Protein AF-A0A9P0GGJ6-F1 (afdb_monomer_lite)

pLDDT: mean 72.34, std 15.17, range [34.84, 91.38]

Sequence (142 aa):
MENKRKRSSYFTNNNKLILINIVAKYKHIIENKKTDAVTSSEKMEFNRLGTSCPREVECLKRCYDNRKKLLRKSVACDQRELYKTGGGLPEVEKKKEPGDDLLLSILSKKTVVGMDNLNDDDAVLSDAKLQEPETIEVVYGF

InterPro domains:
  IPR028002 Myb/SANT-like DNA-binding domain 5 [PF13873] (7-76)

Foldseek 3Di:
DDPDDDDDDDQDLVNLQVLLVLCLVLLCPPVDPDPPDDDPVSVVVSVVVCVVDPDDPVVSVVSVVVLLVVLLVLLVLVVCLVPDDDPDDRDNPPPDGPCSVVVCVSDDPCVRVNDFDCPDPPRPPPPPPDDDPDPDPDDDDD

Secondary structure (DSSP, 8-state):
----PPPPPP--HHHHHHHHHHHHHTHHHHS---TTS--HHHHHHHHHHGGGS---HHHHHHHHHHHHHHHHHHHHHHHHHHT--SSSPP-----PPTTHHHHHHHS-HHHHT----TTSTT--------------------

Radius of gyration: 22.07 Å; chains: 1; bounding box: 62×64×42 Å

Organism: NCBI:txid3402493

Structure (mmCIF, N/CA/C/O backbone):
data_AF-A0A9P0GGJ6-F1
#
_entry.id   AF-A0A9P0GGJ6-F1
#
loop_
_atom_site.group_PDB
_atom_site.id
_atom_site.type_symbol
_atom_site.label_atom_id
_atom_site.label_alt_id
_atom_site.label_comp_id
_atom_site.label_asym_id
_atom_site.label_entity_id
_atom_site.label_seq_id
_atom_site.pdbx_PDB_ins_code
_atom_site.Cartn_x
_atom_site.Cartn_y
_atom_site.Cartn_z
_atom_site.occupancy
_atom_site.B_iso_or_equiv
_atom_site.auth_seq_id
_atom_site.auth_comp_id
_atom_site.auth_asym_id
_atom_site.auth_atom_id
_atom_site.pdbx_PDB_model_num
ATOM 1 N N . MET A 1 1 ? 36.898 12.890 -6.023 1.00 44.72 1 MET A N 1
ATOM 2 C CA . MET A 1 1 ? 35.730 13.780 -6.199 1.00 44.72 1 MET A CA 1
ATOM 3 C C . MET A 1 1 ? 34.501 13.021 -5.742 1.00 44.72 1 MET A C 1
ATOM 5 O O . MET A 1 1 ? 34.201 11.971 -6.293 1.00 44.72 1 MET A O 1
ATOM 9 N N . GLU A 1 2 ? 33.870 13.478 -4.668 1.00 54.47 2 GLU A N 1
ATOM 10 C CA . GLU A 1 2 ? 32.717 12.820 -4.056 1.00 54.47 2 GLU A CA 1
ATOM 11 C C . GLU A 1 2 ? 31.463 13.099 -4.902 1.00 54.47 2 GLU A C 1
ATOM 13 O O . GLU A 1 2 ? 31.005 14.239 -4.996 1.00 54.47 2 GLU A O 1
ATOM 18 N N . ASN A 1 3 ? 30.936 12.072 -5.577 1.00 63.56 3 ASN A N 1
ATOM 19 C CA . ASN A 1 3 ? 29.721 12.172 -6.391 1.00 63.56 3 ASN A CA 1
ATOM 20 C C . ASN A 1 3 ? 28.499 12.352 -5.475 1.00 63.56 3 ASN A C 1
ATOM 22 O O . ASN A 1 3 ? 27.812 11.391 -5.120 1.00 63.56 3 ASN A O 1
ATOM 26 N N . LYS A 1 4 ? 28.215 13.595 -5.071 1.00 64.00 4 LYS A N 1
ATOM 27 C CA . LYS A 1 4 ? 26.974 13.935 -4.365 1.00 64.00 4 LYS A CA 1
ATOM 28 C C . LYS A 1 4 ? 25.790 13.609 -5.276 1.00 64.00 4 LYS A C 1
ATOM 30 O O . LYS A 1 4 ? 25.629 14.220 -6.333 1.00 64.00 4 LYS A O 1
ATOM 35 N N . ARG A 1 5 ? 24.958 12.639 -4.874 1.00 65.94 5 ARG A N 1
ATOM 36 C CA . ARG A 1 5 ? 23.755 12.253 -5.628 1.00 65.94 5 ARG A CA 1
ATOM 37 C C . ARG A 1 5 ? 22.865 13.487 -5.814 1.00 65.94 5 ARG A C 1
ATOM 39 O O . ARG A 1 5 ? 22.377 14.066 -4.844 1.00 65.94 5 ARG A O 1
ATOM 46 N N . LYS A 1 6 ? 22.652 13.895 -7.068 1.00 69.12 6 LYS A N 1
ATOM 47 C CA . LYS A 1 6 ? 21.734 14.985 -7.416 1.00 69.12 6 LYS A CA 1
ATOM 48 C C . LYS A 1 6 ? 20.320 14.578 -6.995 1.00 69.12 6 LYS A C 1
ATOM 50 O O . LYS A 1 6 ? 19.878 13.472 -7.304 1.00 69.12 6 LYS A O 1
ATOM 55 N N . ARG A 1 7 ? 19.616 15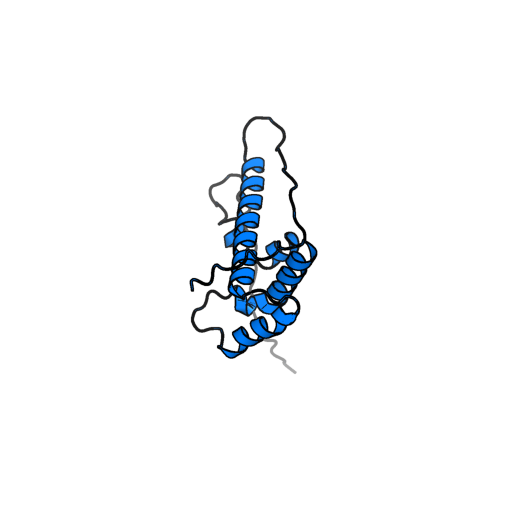.454 -6.270 1.00 66.19 7 ARG A N 1
ATOM 56 C CA . ARG A 1 7 ? 18.244 15.197 -5.807 1.00 66.19 7 ARG A CA 1
ATOM 57 C C . ARG A 1 7 ? 17.362 14.847 -7.007 1.00 66.19 7 ARG A C 1
ATOM 59 O O . ARG A 1 7 ? 17.292 15.613 -7.967 1.00 66.19 7 ARG A O 1
ATOM 66 N N . SER A 1 8 ? 16.714 13.685 -6.959 1.00 66.25 8 SER A N 1
ATOM 67 C CA . SER A 1 8 ? 15.808 13.257 -8.020 1.00 66.25 8 SER A CA 1
ATOM 68 C C . SER A 1 8 ? 14.535 14.108 -8.011 1.00 66.25 8 SER A C 1
ATOM 70 O O . SER A 1 8 ? 14.073 14.564 -6.963 1.00 66.25 8 SER A O 1
ATOM 72 N N . SER A 1 9 ? 13.983 14.354 -9.202 1.00 70.62 9 SER A N 1
ATOM 73 C CA . SER A 1 9 ? 12.723 15.090 -9.356 1.00 70.62 9 SER A CA 1
ATOM 74 C C . SER A 1 9 ? 11.577 14.371 -8.629 1.00 70.62 9 SER A C 1
ATOM 76 O O . SER A 1 9 ? 11.561 13.140 -8.564 1.00 70.62 9 SER A O 1
ATOM 78 N N . TYR A 1 10 ? 10.611 15.123 -8.103 1.00 74.75 10 TYR A N 1
ATOM 79 C CA . TYR A 1 10 ? 9.455 14.576 -7.393 1.00 74.75 10 TYR A CA 1
ATOM 80 C C . TYR A 1 10 ? 8.634 13.607 -8.274 1.00 74.75 10 TYR A C 1
ATOM 82 O O . TYR A 1 10 ? 8.625 13.696 -9.507 1.00 74.75 10 TYR A O 1
ATOM 90 N N . PHE A 1 11 ? 7.950 12.643 -7.647 1.00 75.06 11 PHE A N 1
ATOM 91 C CA . PHE A 1 11 ? 7.029 11.743 -8.344 1.00 75.06 11 PHE A CA 1
ATOM 92 C C . PHE A 1 11 ? 5.685 12.438 -8.552 1.00 75.06 11 PHE A C 1
ATOM 94 O O . PHE A 1 11 ? 4.913 12.606 -7.613 1.00 75.06 11 PHE A O 1
ATOM 101 N N . THR A 1 12 ? 5.396 12.818 -9.795 1.00 82.44 12 THR A N 1
ATOM 102 C CA . THR A 1 12 ? 4.075 13.330 -10.178 1.00 82.44 12 THR A CA 1
ATOM 103 C C . THR A 1 12 ? 2.998 12.252 -10.023 1.00 82.44 12 THR A C 1
ATOM 105 O O . THR A 1 12 ? 3.295 11.057 -10.069 1.00 82.44 12 THR A O 1
ATOM 108 N N . ASN A 1 13 ? 1.736 12.664 -9.882 1.00 82.25 13 ASN A N 1
ATOM 109 C CA . ASN A 1 13 ? 0.606 11.740 -9.724 1.00 82.25 13 ASN A CA 1
ATOM 110 C C . ASN A 1 13 ? 0.497 10.735 -10.882 1.00 82.25 13 ASN A C 1
ATOM 112 O O . ASN A 1 13 ? 0.284 9.550 -10.641 1.00 82.25 13 ASN A O 1
ATOM 116 N N . ASN A 1 14 ? 0.768 11.170 -12.116 1.00 81.12 14 ASN A N 1
ATOM 117 C CA . ASN A 1 14 ? 0.792 10.285 -13.285 1.00 81.12 14 ASN A CA 1
ATOM 118 C C . ASN A 1 14 ? 1.881 9.209 -13.163 1.00 81.12 14 ASN A C 1
ATOM 120 O O . ASN A 1 14 ? 1.621 8.035 -13.402 1.00 81.12 14 ASN A O 1
ATOM 124 N N . ASN A 1 15 ? 3.084 9.587 -12.718 1.00 81.12 15 ASN A N 1
ATOM 125 C CA . ASN A 1 15 ? 4.179 8.637 -12.510 1.00 81.12 15 ASN A CA 1
ATOM 126 C C . ASN A 1 15 ? 3.873 7.640 -11.385 1.00 81.12 15 ASN A C 1
ATOM 128 O O . ASN A 1 15 ? 4.204 6.462 -11.509 1.00 81.12 15 ASN A O 1
ATOM 132 N N . LYS A 1 16 ? 3.229 8.091 -10.299 1.00 84.00 16 LYS A N 1
ATOM 133 C CA . LYS A 1 16 ? 2.772 7.205 -9.216 1.00 84.00 16 LYS A CA 1
ATOM 134 C C . LYS A 1 16 ? 1.759 6.181 -9.738 1.00 84.00 16 LYS A C 1
ATOM 136 O O . LYS A 1 16 ? 1.885 5.000 -9.439 1.00 84.00 16 LYS A O 1
ATOM 141 N N . LEU A 1 17 ? 0.799 6.615 -10.553 1.00 85.56 17 LEU A N 1
ATOM 142 C CA . LEU A 1 17 ? -0.230 5.740 -11.116 1.00 85.56 17 LEU A CA 1
ATOM 143 C C . LEU A 1 17 ? 0.353 4.720 -12.106 1.00 85.56 17 LEU A C 1
ATOM 145 O O . LEU A 1 17 ? 0.030 3.538 -12.025 1.00 85.56 17 LEU A O 1
ATOM 149 N N . ILE A 1 18 ? 1.267 5.142 -12.986 1.00 85.62 18 ILE A N 1
ATOM 150 C CA . ILE A 1 18 ? 2.000 4.232 -13.884 1.00 85.62 18 ILE A CA 1
ATOM 151 C C . ILE A 1 18 ? 2.772 3.188 -13.070 1.00 85.62 18 ILE A C 1
ATOM 153 O O . ILE A 1 18 ? 2.689 1.998 -13.368 1.00 85.62 18 ILE A O 1
ATOM 157 N N . LEU A 1 19 ? 3.465 3.611 -12.007 1.00 85.94 19 LEU A N 1
ATOM 158 C CA . LEU A 1 19 ? 4.189 2.699 -11.125 1.00 85.94 19 LEU A CA 1
ATOM 159 C C . LEU A 1 19 ? 3.255 1.656 -10.496 1.00 85.94 19 LEU A C 1
ATOM 161 O O . LEU A 1 19 ? 3.567 0.469 -10.537 1.00 85.94 19 LEU A O 1
ATOM 165 N N . ILE A 1 20 ? 2.106 2.070 -9.956 1.00 88.44 20 ILE A N 1
ATOM 166 C CA . ILE A 1 20 ? 1.141 1.146 -9.339 1.00 88.44 20 ILE A CA 1
ATOM 167 C C . ILE A 1 20 ? 0.586 0.160 -10.379 1.00 88.44 20 ILE A C 1
ATOM 169 O O . ILE A 1 20 ? 0.492 -1.027 -10.082 1.00 88.44 20 ILE A O 1
ATOM 173 N N . ASN A 1 21 ? 0.295 0.603 -11.605 1.00 87.56 21 ASN A N 1
ATOM 174 C CA . ASN A 1 21 ? -0.163 -0.284 -12.683 1.00 87.56 21 ASN A CA 1
ATOM 175 C C . ASN A 1 21 ? 0.887 -1.334 -13.076 1.00 87.56 21 ASN A C 1
ATOM 177 O O . ASN A 1 21 ? 0.559 -2.508 -13.252 1.00 87.56 21 ASN A O 1
ATOM 181 N N . ILE A 1 22 ? 2.159 -0.939 -13.177 1.00 86.00 22 ILE A N 1
ATOM 182 C CA . ILE A 1 22 ? 3.255 -1.882 -13.443 1.00 86.00 22 ILE A CA 1
ATOM 183 C C . ILE A 1 22 ? 3.357 -2.887 -12.293 1.00 86.00 22 ILE A C 1
ATOM 185 O O . ILE A 1 22 ? 3.434 -4.092 -12.527 1.00 86.00 22 ILE A O 1
ATOM 189 N N . VAL A 1 23 ? 3.297 -2.417 -11.046 1.00 86.50 23 VAL A N 1
ATOM 190 C CA . VAL A 1 23 ? 3.323 -3.307 -9.880 1.00 86.50 23 VAL A CA 1
ATOM 191 C C . VAL A 1 23 ? 2.137 -4.273 -9.885 1.00 86.50 23 VAL A C 1
ATOM 193 O O . VAL A 1 23 ? 2.326 -5.450 -9.593 1.00 86.50 23 VAL A O 1
ATOM 196 N N . ALA A 1 24 ? 0.943 -3.819 -10.268 1.00 86.75 24 ALA A N 1
ATOM 197 C CA . ALA A 1 24 ? -0.240 -4.667 -10.393 1.00 86.75 24 ALA A CA 1
ATOM 198 C C . ALA A 1 24 ? 0.003 -5.841 -11.350 1.00 86.75 24 ALA A C 1
ATOM 200 O O . ALA A 1 24 ? -0.304 -6.989 -11.017 1.00 86.75 24 ALA A O 1
ATOM 201 N N . LYS A 1 25 ? 0.620 -5.559 -12.505 1.00 86.31 25 LYS A N 1
ATOM 202 C CA . LYS A 1 25 ? 0.975 -6.562 -13.517 1.00 86.31 25 LYS A CA 1
ATOM 203 C C . LYS A 1 25 ? 1.974 -7.593 -12.978 1.00 86.31 25 LYS A C 1
ATOM 205 O O . LYS A 1 25 ? 1.805 -8.789 -13.200 1.00 86.31 25 LYS A O 1
ATOM 210 N N . TYR A 1 26 ? 2.972 -7.147 -12.215 1.00 83.06 26 TYR A N 1
ATOM 211 C CA . TYR A 1 26 ? 4.042 -7.998 -11.673 1.00 83.06 26 TYR A CA 1
ATOM 212 C C . TYR A 1 26 ? 3.856 -8.358 -10.189 1.00 83.06 26 TYR A C 1
ATOM 214 O O . TYR A 1 26 ? 4.820 -8.712 -9.507 1.00 83.06 26 TYR A O 1
ATOM 222 N N . LYS A 1 27 ? 2.624 -8.310 -9.660 1.00 84.38 27 LYS A N 1
ATOM 223 C CA . LYS A 1 27 ? 2.359 -8.537 -8.224 1.00 84.38 27 LYS A CA 1
ATOM 224 C C . LYS A 1 27 ? 2.858 -9.890 -7.717 1.00 84.38 27 LYS A C 1
ATOM 226 O O . LYS A 1 27 ? 3.353 -9.988 -6.601 1.00 84.38 27 LYS A O 1
ATOM 231 N N . HIS A 1 28 ? 2.761 -10.915 -8.563 1.00 80.62 28 HIS A N 1
ATOM 232 C CA . HIS A 1 28 ? 3.172 -12.289 -8.278 1.00 80.62 28 HIS A CA 1
ATOM 233 C C . HIS A 1 28 ? 4.690 -12.435 -8.108 1.00 80.62 28 HIS A C 1
ATOM 235 O O . HIS A 1 28 ? 5.138 -13.393 -7.491 1.00 80.62 28 HIS A O 1
ATOM 241 N N . ILE A 1 29 ? 5.467 -11.474 -8.614 1.00 80.69 29 ILE A N 1
ATOM 242 C CA . ILE A 1 29 ? 6.919 -11.384 -8.444 1.00 80.69 29 ILE A CA 1
ATOM 243 C C . ILE A 1 29 ? 7.265 -10.443 -7.284 1.00 80.69 29 ILE A C 1
ATOM 245 O O . ILE A 1 29 ? 8.099 -10.776 -6.446 1.00 80.69 29 ILE A O 1
ATOM 249 N N . ILE A 1 30 ? 6.624 -9.270 -7.217 1.00 80.31 30 ILE A N 1
ATOM 250 C CA . ILE A 1 30 ? 6.992 -8.190 -6.284 1.00 80.31 30 ILE A CA 1
ATOM 251 C C . ILE A 1 30 ? 6.522 -8.463 -4.849 1.00 80.31 30 ILE A C 1
ATOM 253 O O . ILE A 1 30 ? 7.248 -8.167 -3.902 1.00 80.31 30 ILE A O 1
ATOM 257 N N . GLU A 1 31 ? 5.322 -9.018 -4.671 1.00 81.38 31 GLU A N 1
ATOM 258 C CA . GLU A 1 31 ? 4.743 -9.316 -3.351 1.00 81.38 31 GLU A CA 1
ATOM 259 C C . GLU A 1 31 ? 4.914 -10.793 -2.957 1.00 81.38 31 GLU A C 1
ATOM 261 O O . GLU A 1 31 ? 4.328 -11.262 -1.977 1.00 81.38 31 GLU A O 1
ATOM 266 N N . ASN A 1 32 ? 5.743 -11.539 -3.694 1.00 79.88 32 ASN A N 1
ATOM 267 C CA . ASN A 1 32 ? 6.078 -12.907 -3.333 1.00 79.88 32 ASN A CA 1
ATOM 268 C C . ASN A 1 32 ? 6.961 -12.933 -2.082 1.00 79.88 32 ASN A C 1
ATOM 270 O O . ASN A 1 32 ? 8.047 -12.356 -2.053 1.00 79.88 32 ASN A O 1
ATOM 274 N N . LYS A 1 33 ? 6.494 -13.629 -1.045 1.00 70.75 33 LYS A N 1
ATOM 275 C CA . LYS A 1 33 ? 7.217 -13.799 0.223 1.00 70.75 33 LYS A CA 1
ATOM 276 C C . LYS A 1 33 ? 7.973 -15.126 0.315 1.00 70.75 33 LYS A C 1
ATOM 278 O O . LYS A 1 33 ? 8.609 -15.375 1.334 1.00 70.75 33 LYS A O 1
ATOM 283 N N . LYS A 1 34 ? 7.882 -15.987 -0.705 1.00 75.12 34 LYS A N 1
ATOM 284 C CA . LYS A 1 34 ? 8.613 -17.257 -0.763 1.00 75.12 34 LYS A CA 1
ATOM 285 C C . LYS A 1 34 ? 10.019 -17.017 -1.314 1.00 75.12 34 LYS A C 1
ATOM 287 O O . LYS A 1 34 ? 10.168 -16.409 -2.371 1.00 75.12 34 LYS A O 1
ATOM 292 N N . THR A 1 35 ? 11.028 -17.518 -0.609 1.00 60.06 35 THR A N 1
ATOM 293 C CA . THR A 1 35 ? 12.450 -17.304 -0.926 1.00 60.06 35 THR A CA 1
ATOM 294 C C . THR A 1 35 ? 12.876 -17.947 -2.254 1.00 60.06 35 THR A C 1
A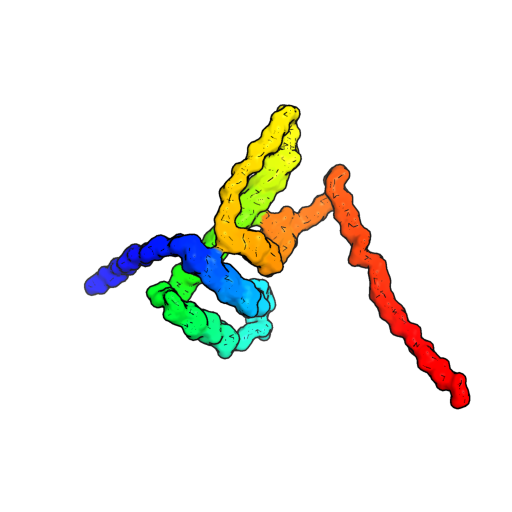TOM 296 O O . THR A 1 35 ? 13.687 -17.361 -2.963 1.00 60.06 35 THR A O 1
ATOM 299 N N . ASP A 1 36 ? 12.254 -19.067 -2.645 1.00 61.53 36 ASP A N 1
ATOM 300 C CA . ASP A 1 36 ? 12.702 -19.900 -3.780 1.00 61.53 36 ASP A CA 1
ATOM 301 C C . ASP A 1 36 ? 11.797 -19.836 -5.024 1.00 61.53 36 ASP A C 1
ATOM 303 O O . ASP A 1 36 ? 11.930 -20.635 -5.946 1.00 61.53 36 ASP A O 1
ATOM 307 N N . ALA A 1 37 ? 10.832 -18.916 -5.058 1.00 58.62 37 ALA A N 1
ATOM 308 C CA . ALA A 1 37 ? 9.734 -18.974 -6.028 1.00 58.62 37 ALA A CA 1
ATOM 309 C C . ALA A 1 37 ? 9.890 -18.073 -7.266 1.00 58.62 37 ALA A C 1
ATOM 311 O O . ALA A 1 37 ? 9.043 -18.143 -8.149 1.00 58.62 37 ALA A O 1
ATOM 312 N N . VAL A 1 38 ? 10.912 -17.213 -7.336 1.00 57.97 38 VAL A N 1
ATOM 313 C CA . VAL A 1 38 ? 11.094 -16.269 -8.457 1.00 57.97 38 VAL A CA 1
ATOM 314 C C . VAL A 1 38 ? 12.492 -16.418 -9.040 1.00 57.97 38 VAL A C 1
ATOM 316 O O . VAL A 1 38 ? 13.493 -16.245 -8.338 1.00 57.97 38 VAL A O 1
ATOM 319 N N . THR A 1 39 ? 12.570 -16.690 -10.338 1.00 57.94 39 THR A N 1
ATOM 320 C CA . THR A 1 39 ? 13.842 -16.819 -11.056 1.00 57.94 39 THR A CA 1
ATOM 321 C C . THR A 1 39 ? 14.445 -15.443 -11.363 1.00 57.94 39 THR A C 1
ATOM 323 O O . THR A 1 39 ? 13.744 -14.451 -11.559 1.00 57.94 39 THR A O 1
ATOM 326 N N . SER A 1 40 ? 15.779 -15.350 -11.427 1.00 56.66 40 SER A N 1
ATOM 327 C CA . SER A 1 40 ? 16.505 -14.096 -11.726 1.00 56.66 40 SER A CA 1
ATOM 328 C C . SER A 1 40 ? 16.032 -13.410 -13.026 1.00 56.66 40 SER A C 1
ATOM 330 O O . SER A 1 40 ? 16.060 -12.184 -13.141 1.00 56.66 40 SER A O 1
ATOM 332 N N . SER A 1 41 ? 15.527 -14.202 -13.978 1.00 59.12 41 SER A N 1
ATOM 333 C CA . SER A 1 41 ? 14.982 -13.743 -15.260 1.00 59.12 41 SER A CA 1
ATOM 334 C C . SER A 1 41 ? 13.760 -12.827 -15.097 1.00 59.12 41 SER A C 1
ATOM 336 O O . SER A 1 41 ? 13.698 -11.753 -15.695 1.00 59.12 41 SER A O 1
ATOM 338 N N . GLU A 1 42 ? 12.833 -13.180 -14.205 1.00 62.00 42 GLU A N 1
ATOM 339 C CA . GLU A 1 42 ? 11.583 -12.438 -13.974 1.00 62.00 42 GLU A CA 1
ATOM 340 C C . GLU A 1 42 ? 11.838 -11.066 -13.327 1.00 62.00 42 GLU A C 1
ATOM 342 O O . GLU A 1 42 ? 11.166 -10.077 -13.626 1.00 62.00 42 GLU A O 1
ATOM 347 N N . LYS A 1 43 ? 12.883 -10.958 -12.493 1.00 60.38 43 LYS A N 1
ATOM 348 C CA . LYS A 1 43 ? 13.329 -9.673 -11.924 1.00 60.38 43 LYS A CA 1
ATOM 349 C C . LYS A 1 43 ? 13.894 -8.718 -12.982 1.00 60.38 43 LYS A C 1
ATOM 351 O O . LYS A 1 43 ? 13.793 -7.503 -12.811 1.00 60.38 43 LYS A O 1
ATOM 356 N N . MET A 1 44 ? 14.486 -9.227 -14.068 1.00 58.12 44 MET A N 1
ATOM 357 C CA . MET A 1 44 ? 15.041 -8.383 -15.135 1.00 58.12 44 MET A CA 1
ATOM 358 C C . MET A 1 44 ? 13.962 -7.734 -16.009 1.00 58.12 44 MET A C 1
ATOM 360 O O . MET A 1 44 ? 14.179 -6.625 -16.497 1.00 58.12 44 MET A O 1
ATOM 364 N N . GLU A 1 45 ? 12.801 -8.366 -16.185 1.00 60.09 45 GLU A N 1
ATOM 365 C CA . GLU A 1 45 ? 11.707 -7.811 -16.993 1.00 60.09 45 GLU A CA 1
ATOM 366 C C . GLU A 1 45 ? 11.125 -6.531 -16.368 1.00 60.09 45 GLU A C 1
ATOM 368 O O . GLU A 1 45 ? 10.922 -5.532 -17.062 1.00 60.09 45 GLU A O 1
ATOM 373 N N . PHE A 1 46 ? 10.987 -6.500 -15.037 1.00 57.97 46 PHE A N 1
ATOM 374 C CA . PHE A 1 46 ? 10.618 -5.291 -14.292 1.00 57.97 46 PHE A CA 1
ATOM 375 C C . PHE A 1 46 ? 11.596 -4.133 -14.551 1.00 57.97 46 PHE A C 1
ATOM 377 O O . PHE A 1 46 ? 11.180 -3.001 -14.806 1.00 57.97 46 PHE A O 1
ATOM 384 N N . ASN A 1 47 ? 12.901 -4.424 -14.557 1.00 59.00 47 ASN A N 1
ATOM 385 C CA . ASN A 1 47 ? 13.934 -3.418 -14.815 1.00 59.00 47 ASN A CA 1
ATOM 386 C C . ASN A 1 47 ? 13.883 -2.883 -16.258 1.00 59.00 47 ASN A C 1
ATOM 388 O O . ASN A 1 47 ? 14.216 -1.721 -16.485 1.00 59.00 47 ASN A O 1
ATOM 392 N N . ARG A 1 48 ? 13.439 -3.696 -17.229 1.00 59.22 48 ARG A N 1
ATOM 393 C CA . ARG A 1 48 ? 13.279 -3.288 -18.637 1.00 59.22 48 ARG A CA 1
ATOM 394 C C . ARG A 1 48 ? 12.029 -2.439 -18.877 1.00 59.22 48 ARG A C 1
ATOM 396 O O . ARG A 1 48 ? 12.074 -1.541 -19.709 1.00 59.22 48 ARG A O 1
ATOM 403 N N . LEU A 1 49 ? 10.937 -2.674 -18.150 1.00 57.84 49 LEU A N 1
ATOM 404 C CA . LEU A 1 49 ? 9.691 -1.894 -18.265 1.00 57.84 49 LEU A CA 1
ATOM 405 C C . LEU A 1 49 ? 9.712 -0.566 -17.503 1.00 57.84 49 LEU A C 1
ATOM 407 O O . LEU A 1 49 ? 8.946 0.337 -17.830 1.00 57.84 49 LEU A O 1
ATOM 411 N N . GLY A 1 50 ? 10.634 -0.397 -16.551 1.00 53.28 50 GLY A N 1
ATOM 412 C CA . GLY A 1 50 ? 10.918 0.897 -15.919 1.00 53.28 50 GLY A CA 1
ATOM 413 C C . GLY A 1 50 ? 11.481 1.964 -16.874 1.00 53.28 50 GLY A C 1
ATOM 414 O O . GLY A 1 50 ? 11.695 3.100 -16.461 1.00 53.28 50 GLY A O 1
ATOM 415 N N . THR A 1 51 ? 11.698 1.633 -18.151 1.00 50.22 51 THR A N 1
ATOM 416 C CA . THR A 1 51 ? 12.293 2.502 -19.181 1.00 50.22 51 THR A CA 1
ATOM 417 C C . THR A 1 51 ? 11.474 3.745 -19.536 1.00 50.22 51 THR A C 1
ATOM 419 O O . THR A 1 51 ? 12.030 4.661 -20.136 1.00 50.22 51 THR A O 1
ATOM 422 N N . SER A 1 52 ? 10.208 3.865 -19.114 1.00 50.66 52 SER A N 1
ATOM 423 C CA . SER A 1 52 ? 9.445 5.113 -19.298 1.00 50.66 52 SER A CA 1
ATOM 424 C C . SER A 1 52 ? 9.840 6.228 -18.316 1.00 50.66 52 SER A C 1
ATOM 426 O O . SER A 1 52 ? 9.380 7.362 -18.452 1.00 50.66 52 SER A O 1
ATOM 428 N N . CYS A 1 53 ? 10.679 5.937 -17.315 1.00 50.31 53 CYS A N 1
ATOM 429 C CA . CYS A 1 53 ? 11.229 6.917 -16.382 1.00 50.31 53 CYS A CA 1
ATOM 430 C C . CYS A 1 53 ? 12.672 6.537 -16.016 1.00 50.31 53 CYS A C 1
ATOM 432 O O . CYS A 1 53 ? 12.858 5.571 -15.279 1.00 50.31 53 CYS A O 1
ATOM 434 N N . PRO A 1 54 ? 13.698 7.300 -16.438 1.00 53.44 54 PRO A N 1
ATOM 435 C CA . PRO A 1 54 ? 15.099 7.022 -16.118 1.00 53.44 54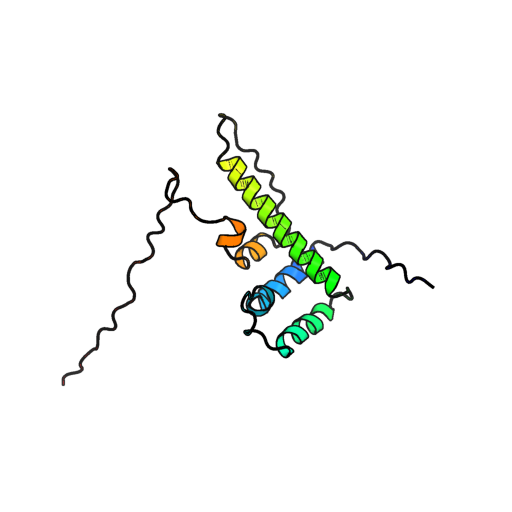 PRO A CA 1
ATOM 436 C C . PRO A 1 54 ? 15.403 7.359 -14.646 1.00 53.44 54 PRO A C 1
ATOM 438 O O . PRO A 1 54 ? 16.122 8.307 -14.333 1.00 53.44 54 PRO A O 1
ATOM 441 N N . ARG A 1 55 ? 14.802 6.623 -13.707 1.00 63.66 55 ARG A N 1
ATOM 442 C CA . ARG A 1 55 ? 15.106 6.699 -12.277 1.00 63.66 55 ARG A CA 1
ATOM 443 C C . ARG A 1 55 ? 15.760 5.406 -11.820 1.00 63.66 55 ARG A C 1
ATOM 445 O O . ARG A 1 55 ? 15.396 4.322 -12.258 1.00 63.66 55 ARG A O 1
ATOM 452 N N . GLU A 1 56 ? 16.701 5.547 -10.893 1.00 70.06 56 GLU A N 1
ATOM 453 C CA . GLU A 1 56 ? 17.371 4.433 -10.227 1.00 70.06 56 GLU A CA 1
ATOM 454 C C . GLU A 1 56 ? 16.331 3.465 -9.635 1.00 70.06 56 GLU A C 1
ATOM 456 O O . GLU A 1 56 ? 15.369 3.902 -8.997 1.00 70.06 56 GLU A O 1
ATOM 461 N N . VAL A 1 57 ? 16.521 2.155 -9.828 1.00 75.06 57 VAL A N 1
ATOM 462 C CA . VAL A 1 57 ? 15.618 1.092 -9.336 1.00 75.06 57 VAL A CA 1
ATOM 463 C C . VAL A 1 57 ? 15.320 1.256 -7.840 1.00 75.06 57 VAL A C 1
ATOM 465 O O . VAL A 1 57 ? 14.188 1.063 -7.390 1.00 75.06 57 VAL A O 1
ATOM 468 N N . GLU A 1 58 ? 16.315 1.708 -7.074 1.00 75.88 58 GLU A N 1
ATOM 469 C CA . GLU A 1 58 ? 16.197 2.024 -5.649 1.00 75.88 58 GLU A CA 1
ATOM 470 C C . GLU A 1 58 ? 15.107 3.075 -5.364 1.00 75.88 58 GLU A C 1
ATOM 472 O O . GLU A 1 58 ? 14.352 2.954 -4.397 1.00 75.88 58 GLU A O 1
ATOM 477 N N . CYS A 1 59 ? 14.970 4.087 -6.226 1.00 78.00 59 CYS A N 1
ATOM 478 C CA . CYS A 1 59 ? 13.961 5.135 -6.091 1.00 78.00 59 CYS A CA 1
ATOM 479 C C . CYS A 1 59 ? 12.543 4.608 -6.351 1.00 78.00 59 CYS A C 1
ATOM 481 O O . CYS A 1 59 ? 11.619 5.006 -5.640 1.00 78.00 59 CYS A O 1
ATOM 483 N N . LEU A 1 60 ? 12.361 3.720 -7.336 1.00 80.75 60 LEU A N 1
ATOM 484 C CA . LEU A 1 60 ? 11.064 3.089 -7.622 1.00 80.75 60 LEU A CA 1
ATOM 485 C C . LEU A 1 60 ? 10.628 2.195 -6.462 1.00 80.75 60 LEU A C 1
ATOM 487 O O . LEU A 1 60 ? 9.506 2.324 -5.970 1.00 80.75 60 LEU A O 1
ATOM 491 N N . LYS A 1 61 ? 11.551 1.364 -5.965 1.00 83.69 61 LYS A N 1
ATOM 492 C CA . LYS A 1 61 ? 11.323 0.513 -4.795 1.00 83.69 61 LYS A CA 1
ATOM 493 C C . LYS A 1 61 ? 10.937 1.342 -3.571 1.00 83.69 61 LYS A C 1
ATOM 495 O O . LYS A 1 61 ? 9.900 1.099 -2.964 1.00 83.69 61 LYS A O 1
ATOM 500 N N . ARG A 1 62 ? 11.718 2.382 -3.258 1.00 84.88 62 ARG A N 1
ATOM 501 C CA . ARG A 1 62 ? 11.446 3.280 -2.127 1.00 84.88 62 ARG A CA 1
ATOM 502 C C . ARG A 1 62 ? 10.102 3.992 -2.266 1.00 84.88 62 ARG A C 1
ATOM 504 O O . ARG A 1 62 ? 9.387 4.126 -1.278 1.00 84.88 62 ARG A O 1
ATOM 511 N N . CYS A 1 63 ? 9.751 4.450 -3.468 1.00 86.12 63 CYS A N 1
ATOM 512 C CA . CYS A 1 63 ? 8.459 5.085 -3.726 1.00 86.12 63 CYS A CA 1
ATOM 513 C C . CYS A 1 63 ? 7.305 4.126 -3.416 1.00 86.12 63 CYS A C 1
ATOM 515 O O . CYS A 1 63 ? 6.396 4.483 -2.665 1.00 86.12 63 CYS A O 1
ATOM 517 N N . TYR A 1 64 ? 7.389 2.898 -3.925 1.00 88.56 64 TYR A N 1
ATOM 518 C CA . TYR A 1 64 ? 6.387 1.868 -3.692 1.00 88.56 64 TYR A CA 1
ATOM 519 C C . TYR A 1 64 ? 6.287 1.464 -2.212 1.00 88.56 64 TYR A C 1
ATOM 521 O O . TYR A 1 64 ? 5.193 1.451 -1.649 1.00 88.56 64 TYR A O 1
ATOM 529 N N . ASP A 1 65 ? 7.411 1.221 -1.538 1.00 88.88 65 ASP A N 1
ATOM 530 C CA . ASP A 1 65 ? 7.427 0.845 -0.119 1.00 88.88 65 ASP A CA 1
ATOM 531 C C . ASP A 1 65 ? 6.872 1.957 0.784 1.00 88.88 65 ASP A C 1
ATOM 533 O O . ASP A 1 65 ? 6.060 1.695 1.679 1.00 88.88 65 ASP A O 1
ATOM 537 N N . ASN A 1 66 ? 7.234 3.214 0.507 1.00 90.38 66 ASN A N 1
ATOM 538 C CA . ASN A 1 66 ? 6.658 4.370 1.192 1.00 90.38 66 ASN A CA 1
ATOM 539 C C . ASN A 1 66 ? 5.150 4.449 0.962 1.00 90.38 66 ASN A C 1
ATOM 541 O O . ASN A 1 66 ? 4.398 4.705 1.903 1.00 90.38 66 ASN A O 1
ATOM 545 N N . ARG A 1 67 ? 4.693 4.191 -0.266 1.00 90.44 67 ARG A N 1
ATOM 546 C CA . ARG A 1 67 ? 3.271 4.214 -0.593 1.00 90.44 67 ARG A CA 1
ATOM 547 C C . ARG A 1 67 ? 2.499 3.134 0.162 1.00 90.44 67 ARG A C 1
ATOM 549 O O . ARG A 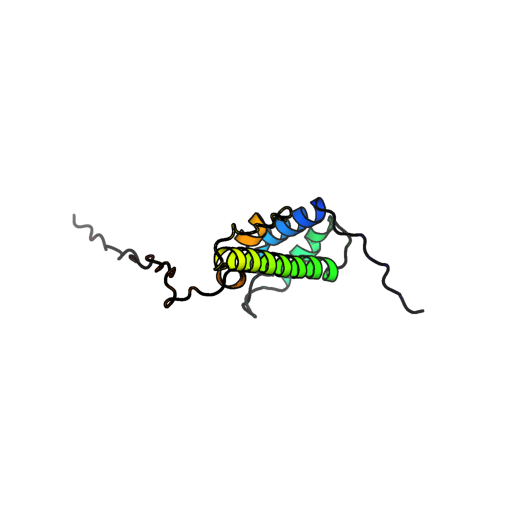1 67 ? 1.485 3.456 0.773 1.00 90.44 67 ARG A O 1
ATOM 556 N N . LYS A 1 68 ? 3.023 1.905 0.232 1.00 91.38 68 LYS A N 1
ATOM 557 C CA . LYS A 1 68 ? 2.455 0.827 1.063 1.00 91.38 68 LYS A CA 1
ATOM 558 C C . LYS A 1 68 ? 2.336 1.241 2.528 1.00 91.38 68 LYS A C 1
ATOM 560 O O . LYS A 1 68 ? 1.321 0.982 3.167 1.00 91.38 68 LYS A O 1
ATOM 565 N N . LYS A 1 69 ? 3.373 1.880 3.075 1.00 90.62 69 LYS A N 1
ATOM 566 C CA . LYS A 1 69 ? 3.379 2.349 4.467 1.00 90.62 69 LYS A CA 1
ATOM 567 C C . LYS A 1 69 ? 2.308 3.413 4.714 1.00 90.62 69 LYS A C 1
ATOM 569 O O . LYS A 1 69 ? 1.601 3.333 5.714 1.00 90.62 69 LYS A O 1
ATOM 574 N N . LEU A 1 70 ? 2.185 4.384 3.810 1.00 90.75 70 LEU A N 1
ATOM 575 C CA . LEU A 1 70 ? 1.173 5.436 3.906 1.00 90.75 70 LEU A CA 1
ATOM 576 C C . LEU A 1 70 ? -0.245 4.875 3.786 1.00 90.75 70 LEU A C 1
ATOM 578 O O . LEU A 1 70 ? -1.097 5.259 4.577 1.00 90.75 70 LEU A O 1
ATOM 582 N N . LEU A 1 71 ? -0.474 3.922 2.878 1.00 90.50 71 LEU A N 1
ATOM 583 C CA . LEU A 1 71 ? -1.774 3.272 2.729 1.00 90.50 71 LEU A CA 1
ATOM 584 C C . LEU A 1 71 ? -2.183 2.527 4.008 1.00 90.50 71 LEU A C 1
ATOM 586 O O . LEU A 1 71 ? -3.280 2.741 4.508 1.00 90.50 71 LEU A O 1
ATOM 590 N N . ARG A 1 72 ? -1.284 1.722 4.594 1.00 90.56 72 ARG A N 1
ATOM 591 C CA . ARG A 1 72 ? -1.552 1.048 5.882 1.00 90.56 72 ARG A CA 1
ATOM 592 C C . ARG A 1 72 ? -1.858 2.041 6.997 1.00 90.56 72 ARG A C 1
ATOM 594 O O . ARG A 1 72 ? -2.755 1.806 7.793 1.00 90.56 72 ARG A O 1
ATOM 601 N N . LYS A 1 73 ? -1.125 3.159 7.042 1.00 90.19 73 LYS A N 1
ATOM 602 C CA . LYS A 1 73 ? -1.372 4.224 8.018 1.00 90.19 73 LYS A CA 1
ATOM 603 C C . LYS A 1 73 ? -2.754 4.851 7.824 1.00 90.19 73 LYS A C 1
ATOM 605 O O . LYS A 1 73 ? -3.415 5.107 8.820 1.00 90.19 73 LYS A O 1
ATOM 610 N N . SER A 1 74 ? -3.170 5.088 6.579 1.00 89.50 74 SER A N 1
ATOM 611 C CA . SER A 1 74 ? -4.501 5.618 6.264 1.00 89.50 74 SER A CA 1
ATOM 612 C C . SER A 1 74 ? -5.586 4.664 6.744 1.00 89.50 74 SER A C 1
ATOM 614 O O . SER A 1 74 ? -6.414 5.064 7.545 1.00 89.50 74 SER A O 1
ATOM 616 N N . VAL A 1 75 ? -5.509 3.386 6.356 1.00 88.81 75 VAL A N 1
ATOM 617 C CA . VAL A 1 75 ? -6.513 2.382 6.739 1.00 88.81 75 VAL A CA 1
ATOM 618 C C . VAL A 1 75 ? -6.586 2.207 8.257 1.00 88.81 75 VAL A C 1
ATOM 620 O O . VAL A 1 75 ? -7.676 2.171 8.815 1.00 88.81 75 VAL A O 1
ATOM 623 N N . ALA A 1 76 ? -5.444 2.160 8.947 1.00 88.38 76 ALA A N 1
ATOM 624 C CA . ALA A 1 76 ? -5.419 2.082 10.406 1.00 88.38 76 ALA A CA 1
ATOM 625 C C . ALA A 1 76 ? -5.976 3.352 11.074 1.00 88.38 76 ALA A C 1
ATOM 627 O O . ALA A 1 76 ? -6.573 3.275 12.144 1.00 88.38 76 ALA A O 1
ATOM 628 N N . CYS A 1 77 ? -5.781 4.525 10.461 1.00 88.06 77 CYS A N 1
ATOM 629 C CA . CYS A 1 77 ? -6.392 5.760 10.938 1.00 88.06 77 CYS A CA 1
ATOM 630 C C . CYS A 1 77 ? -7.910 5.693 10.778 1.00 88.06 77 CYS A C 1
ATOM 632 O O . CYS A 1 77 ? -8.606 5.912 11.760 1.00 88.06 77 CYS A O 1
ATOM 634 N N . ASP A 1 78 ? -8.401 5.303 9.600 1.00 87.19 78 ASP A N 1
ATOM 635 C CA . ASP A 1 78 ? -9.832 5.175 9.306 1.00 87.19 78 ASP A CA 1
ATOM 636 C C . ASP A 1 78 ? -10.517 4.186 10.263 1.00 87.19 78 ASP A C 1
ATOM 638 O O . ASP A 1 78 ? -11.572 4.485 10.815 1.00 87.19 78 ASP A O 1
ATOM 642 N N . GLN A 1 79 ? -9.885 3.038 10.528 1.00 85.56 79 GLN A N 1
ATOM 643 C CA . GLN A 1 79 ? -10.363 2.068 11.521 1.00 85.56 79 GLN A CA 1
ATOM 644 C C . GLN A 1 79 ? -10.381 2.658 12.926 1.00 85.56 79 GLN A C 1
ATOM 646 O O . GLN A 1 79 ? -11.363 2.531 13.645 1.00 85.56 79 GLN A O 1
ATOM 651 N N . ARG A 1 80 ? -9.306 3.334 13.331 1.00 85.81 80 ARG A N 1
ATOM 652 C CA . ARG A 1 80 ? -9.253 3.957 14.651 1.00 85.81 80 ARG A CA 1
ATOM 653 C C . ARG A 1 80 ? -10.344 5.010 14.814 1.00 85.81 80 ARG A C 1
ATOM 655 O O . ARG A 1 80 ? -10.946 5.054 15.875 1.00 85.81 80 ARG A O 1
ATOM 662 N N . GLU A 1 81 ? -10.592 5.840 13.803 1.00 85.75 81 GLU A N 1
ATOM 663 C CA . GLU A 1 81 ? -11.689 6.815 13.827 1.00 85.75 81 GLU A CA 1
ATOM 664 C C . GLU A 1 81 ? -13.058 6.129 13.907 1.00 85.75 81 GLU A C 1
ATOM 666 O O . GLU A 1 81 ? -13.924 6.611 14.630 1.00 85.75 81 GLU A O 1
ATOM 671 N N . LEU A 1 82 ? -13.240 4.993 13.226 1.00 82.88 82 LEU A N 1
ATOM 672 C CA . LEU A 1 82 ? -14.465 4.193 13.307 1.00 82.88 82 LEU A CA 1
ATOM 673 C C . LEU A 1 82 ? -14.714 3.658 14.726 1.00 82.88 82 LEU A C 1
ATOM 675 O O . LEU A 1 82 ? -15.841 3.715 15.208 1.00 82.88 82 LEU A O 1
ATOM 679 N N . TYR A 1 83 ? -13.665 3.181 15.399 1.00 81.75 83 TYR A N 1
ATOM 680 C CA . TYR A 1 83 ? -13.741 2.615 16.751 1.00 81.75 83 TYR A CA 1
ATOM 681 C C . TYR A 1 83 ? -13.601 3.649 17.876 1.00 81.75 83 TYR A C 1
ATOM 683 O O . TYR A 1 83 ? -13.593 3.290 19.055 1.00 81.75 83 TYR A O 1
ATOM 691 N N . LYS A 1 84 ? -13.471 4.944 17.560 1.00 82.94 84 LYS A N 1
ATOM 692 C CA . LYS A 1 84 ? -13.407 5.983 18.592 1.00 82.94 84 LYS A CA 1
ATOM 693 C C . LYS A 1 84 ? -14.750 6.096 19.305 1.00 82.94 84 LYS A C 1
ATOM 695 O O . LYS A 1 84 ? -15.756 6.506 18.735 1.00 82.94 84 LYS A O 1
ATOM 700 N N . THR A 1 85 ? -14.739 5.833 20.603 1.00 81.69 85 THR A N 1
ATOM 701 C CA . THR A 1 85 ? -15.875 6.081 21.489 1.00 81.69 85 THR A CA 1
ATOM 702 C C . THR A 1 85 ? -15.794 7.503 22.044 1.00 81.69 85 THR A C 1
ATOM 704 O O . THR A 1 85 ? -14.761 7.900 22.583 1.00 81.69 85 THR A O 1
ATOM 707 N N . GLY A 1 86 ? -16.869 8.280 21.930 1.00 83.25 86 GLY A N 1
ATOM 708 C CA . GLY A 1 86 ? -16.893 9.659 22.441 1.00 83.25 86 GLY A CA 1
ATOM 709 C C . GLY A 1 86 ? -18.064 10.529 21.980 1.00 83.25 86 GLY A C 1
ATOM 710 O O . GLY A 1 86 ? -18.041 11.732 22.212 1.00 83.25 86 GLY A O 1
ATOM 711 N N . GLY A 1 87 ? -19.069 9.955 21.306 1.00 79.38 87 GLY A N 1
ATOM 712 C CA . GLY A 1 87 ? -20.291 10.658 20.885 1.00 79.38 87 GLY A CA 1
ATOM 713 C C . GLY A 1 87 ? -20.127 11.678 19.747 1.00 79.38 87 GLY A C 1
ATOM 714 O O . GLY A 1 87 ? -21.120 12.248 19.308 1.00 79.38 87 GLY A O 1
ATOM 715 N N . GLY A 1 88 ? -18.906 11.914 19.258 1.00 80.69 88 GLY A N 1
ATOM 716 C CA . GLY A 1 88 ? -18.631 12.783 18.110 1.00 80.69 88 GLY A CA 1
ATOM 717 C C . GLY A 1 88 ? -18.734 12.053 16.769 1.00 80.69 88 GLY A C 1
ATOM 718 O O . GLY A 1 88 ? -18.550 10.839 16.700 1.00 80.69 88 GLY A O 1
ATOM 719 N N . LEU A 1 89 ? -19.000 12.799 15.691 1.00 78.44 89 LEU A N 1
ATOM 720 C CA . LEU A 1 89 ? -18.893 12.261 14.333 1.00 78.44 89 LEU A CA 1
ATOM 721 C C . LEU A 1 89 ? -17.429 11.908 14.013 1.00 78.44 89 LEU A C 1
ATOM 723 O O . LEU A 1 89 ? -16.538 12.686 14.361 1.00 78.44 89 LEU A O 1
ATOM 727 N N . PRO A 1 90 ? -17.170 10.782 13.324 1.00 76.62 90 PRO A N 1
ATOM 728 C CA . PRO A 1 90 ? -15.820 10.398 12.933 1.00 76.62 90 PRO A CA 1
ATOM 729 C C . PRO A 1 90 ? -15.229 11.414 11.949 1.00 76.62 90 PRO A C 1
ATOM 731 O O . PRO A 1 90 ? -15.855 11.779 10.947 1.00 76.62 90 PRO A O 1
ATOM 734 N N . GLU A 1 91 ? -13.998 11.851 12.213 1.00 72.69 91 GLU A N 1
ATOM 735 C CA . GLU A 1 91 ? -13.258 12.737 11.319 1.00 72.69 91 GLU A CA 1
ATOM 736 C C . GLU A 1 91 ? -12.632 11.909 10.193 1.00 72.69 91 GLU A C 1
ATOM 738 O O . GLU A 1 91 ? -11.532 11.372 10.306 1.00 72.69 91 GLU A O 1
ATOM 743 N N . VAL A 1 92 ? -13.355 11.766 9.082 1.00 67.12 92 VAL A N 1
ATOM 744 C CA . VAL A 1 92 ? -12.840 11.033 7.920 1.00 67.12 92 VAL A CA 1
ATOM 745 C C . VAL A 1 92 ? -11.939 11.957 7.095 1.00 67.12 92 VAL A C 1
ATOM 747 O O . VAL A 1 92 ? -12.407 12.680 6.209 1.00 67.12 92 VAL A O 1
ATOM 750 N N . GLU A 1 93 ? -10.630 11.928 7.355 1.00 63.19 93 GLU A N 1
ATOM 751 C CA . GLU A 1 93 ? -9.633 12.605 6.519 1.00 63.19 93 GLU A CA 1
ATOM 752 C C . GLU A 1 93 ? -9.519 11.922 5.140 1.00 63.19 93 GLU A C 1
ATOM 754 O O . GLU A 1 93 ? -8.727 11.008 4.916 1.00 63.19 93 GLU A O 1
ATOM 759 N N . LYS A 1 94 ? -10.290 12.396 4.155 1.00 62.44 94 LYS A N 1
ATOM 760 C CA . LYS A 1 94 ? -10.285 11.861 2.780 1.00 62.44 94 LYS A CA 1
ATOM 761 C C . LYS A 1 94 ? -9.072 12.331 1.966 1.00 62.44 94 LYS A C 1
ATOM 763 O O . LYS A 1 94 ? -9.221 13.048 0.979 1.00 62.44 94 LYS A O 1
ATOM 768 N N . LYS A 1 95 ? -7.861 11.906 2.326 1.00 66.62 95 LYS A N 1
ATOM 769 C CA . LYS A 1 95 ? -6.666 12.064 1.470 1.00 66.62 95 LYS A CA 1
ATOM 770 C C . LYS A 1 95 ? -6.345 10.754 0.751 1.00 66.62 95 LYS A C 1
ATOM 772 O O . LYS A 1 95 ? -5.289 10.164 0.957 1.00 66.62 95 LYS A O 1
ATOM 777 N N . LYS A 1 96 ? -7.262 10.300 -0.107 1.00 73.12 96 LYS A N 1
ATOM 778 C CA . LYS A 1 96 ? -6.959 9.229 -1.065 1.00 73.12 96 LYS A CA 1
ATOM 779 C C . LYS A 1 96 ? -6.109 9.811 -2.182 1.00 73.12 96 LYS A C 1
ATOM 781 O O . LYS A 1 96 ? -6.521 10.797 -2.792 1.00 73.12 96 LYS A O 1
ATOM 786 N N . GLU A 1 97 ? -4.959 9.212 -2.479 1.00 82.19 97 GLU A N 1
ATOM 787 C CA . GLU A 1 97 ? -4.261 9.566 -3.718 1.00 82.19 97 GLU A CA 1
ATOM 788 C C . GLU A 1 97 ? -4.455 8.529 -4.829 1.00 82.19 97 GLU A C 1
ATOM 790 O O . GLU A 1 97 ? -4.884 7.398 -4.572 1.00 82.19 97 GLU A O 1
ATOM 795 N N . PRO A 1 98 ? -4.187 8.905 -6.094 1.00 79.62 98 PRO A N 1
ATOM 796 C CA . PRO A 1 98 ? -4.606 8.104 -7.226 1.00 79.62 98 PRO A CA 1
ATOM 797 C C . PRO A 1 98 ? -3.886 6.755 -7.228 1.00 79.62 98 PRO A C 1
ATOM 799 O O . PRO A 1 98 ? -2.666 6.674 -7.064 1.00 79.62 98 PRO A O 1
ATOM 802 N N . GLY A 1 99 ? -4.669 5.693 -7.410 1.00 82.31 99 GLY A N 1
ATOM 803 C CA . GLY A 1 99 ? -4.189 4.314 -7.394 1.00 82.31 99 GLY A CA 1
ATOM 804 C C . GLY A 1 99 ? -4.171 3.647 -6.015 1.00 82.31 99 GLY A C 1
ATOM 805 O O . GLY A 1 99 ? -3.750 2.496 -5.944 1.00 82.31 99 GLY A O 1
ATOM 806 N N . ASP A 1 100 ? -4.634 4.302 -4.940 1.00 86.94 100 ASP A N 1
ATOM 807 C CA . ASP A 1 100 ? -4.766 3.645 -3.625 1.00 86.94 100 ASP A CA 1
ATOM 808 C C . ASP A 1 100 ? -5.727 2.460 -3.648 1.00 86.94 100 ASP A C 1
ATOM 810 O O . ASP A 1 100 ? -5.404 1.414 -3.094 1.00 86.94 100 ASP A O 1
ATOM 814 N N . ASP A 1 101 ? -6.861 2.583 -4.338 1.00 87.88 101 ASP A N 1
ATOM 815 C CA . ASP A 1 101 ? -7.835 1.491 -4.427 1.00 87.88 101 ASP A CA 1
ATOM 816 C C . ASP A 1 101 ? -7.239 0.281 -5.180 1.00 87.88 101 ASP A C 1
ATOM 818 O O . ASP A 1 101 ? -7.395 -0.869 -4.766 1.00 87.88 101 ASP A O 1
ATOM 822 N N . LEU A 1 102 ? -6.452 0.536 -6.235 1.00 88.81 102 LEU A N 1
ATOM 823 C CA . LEU A 1 102 ? -5.720 -0.509 -6.956 1.00 88.81 102 LEU A CA 1
ATOM 824 C C . LEU A 1 102 ? -4.637 -1.134 -6.067 1.00 88.81 102 LEU A C 1
ATOM 826 O O . LEU A 1 102 ? -4.504 -2.356 -6.020 1.00 88.81 102 LEU A O 1
ATOM 830 N N . LEU A 1 103 ? -3.896 -0.323 -5.314 1.00 88.81 103 LEU A N 1
ATOM 831 C CA . LEU A 1 103 ? -2.881 -0.813 -4.387 1.00 88.81 103 LEU A CA 1
ATOM 832 C C . LEU A 1 103 ? -3.483 -1.673 -3.267 1.00 88.81 103 LEU A C 1
ATOM 834 O O . LEU A 1 103 ? -2.906 -2.700 -2.908 1.00 88.81 103 LEU A O 1
ATOM 838 N N . LEU A 1 104 ? -4.656 -1.296 -2.758 1.00 88.50 104 LEU A N 1
ATOM 839 C CA . LEU A 1 104 ? -5.391 -2.058 -1.754 1.00 88.50 104 LEU A CA 1
ATOM 840 C C . LEU A 1 104 ? -5.816 -3.435 -2.284 1.00 88.50 104 LEU A C 1
ATOM 842 O O . LEU A 1 104 ? -5.759 -4.408 -1.539 1.00 88.50 104 LEU A O 1
ATOM 846 N N . SER A 1 105 ? -6.159 -3.533 -3.573 1.00 87.75 105 SER A N 1
ATOM 847 C CA . SER A 1 105 ? -6.499 -4.809 -4.224 1.00 87.75 105 SER A CA 1
ATOM 848 C C . SER A 1 105 ? -5.295 -5.743 -4.431 1.00 87.75 105 SER A C 1
ATOM 850 O O . SER A 1 105 ? -5.449 -6.960 -4.529 1.00 87.75 105 SER A O 1
ATOM 852 N N . ILE A 1 106 ? -4.084 -5.180 -4.512 1.00 87.81 106 ILE A N 1
ATOM 853 C CA . ILE A 1 106 ? -2.840 -5.935 -4.719 1.00 87.81 106 ILE A CA 1
ATOM 854 C C . ILE A 1 106 ? -2.274 -6.429 -3.386 1.00 87.81 106 ILE A C 1
ATOM 856 O O . ILE A 1 106 ? -1.714 -7.525 -3.319 1.00 87.81 106 ILE A O 1
ATOM 860 N N . LEU A 1 107 ? -2.393 -5.623 -2.328 1.00 85.81 107 LEU A N 1
ATOM 861 C CA . LEU A 1 107 ? -1.885 -5.960 -1.003 1.00 85.81 107 LEU A CA 1
ATOM 862 C C . LEU A 1 107 ? -2.754 -7.012 -0.318 1.00 85.81 107 LEU A C 1
ATOM 864 O O . LEU A 1 107 ? -3.973 -7.049 -0.455 1.00 85.81 107 LEU A O 1
ATOM 868 N N . SER A 1 108 ? -2.128 -7.859 0.498 1.00 83.50 108 SER A N 1
ATOM 869 C CA . SER A 1 108 ? -2.889 -8.834 1.272 1.00 83.50 108 SER A CA 1
ATOM 870 C C . SER A 1 108 ? -3.662 -8.150 2.399 1.00 83.50 108 SER A C 1
ATOM 872 O O . SER A 1 108 ? -3.066 -7.450 3.224 1.00 83.50 108 SER A O 1
ATOM 874 N N . LYS A 1 109 ? -4.974 -8.423 2.480 1.00 83.12 109 LYS A N 1
ATOM 875 C CA . LYS A 1 109 ? -5.890 -7.885 3.506 1.00 83.12 109 LYS A CA 1
ATOM 876 C C . LYS A 1 109 ? -5.307 -8.002 4.918 1.00 83.12 109 LYS A C 1
ATOM 878 O O . LYS A 1 109 ? -5.251 -7.011 5.639 1.00 83.12 109 LYS A O 1
ATOM 883 N N . LYS A 1 110 ? -4.740 -9.170 5.250 1.00 81.50 110 LYS A N 1
ATOM 884 C CA . LYS A 1 110 ? -4.086 -9.446 6.544 1.00 81.50 110 LYS A CA 1
ATOM 885 C C . LYS A 1 110 ? -2.977 -8.451 6.906 1.00 81.50 110 LYS A C 1
ATOM 887 O O . LYS A 1 110 ? -2.767 -8.162 8.073 1.00 81.50 110 LYS A O 1
ATOM 892 N N . THR A 1 111 ? -2.243 -7.929 5.920 1.00 82.69 111 THR A N 1
ATOM 893 C CA . THR A 1 111 ? -1.148 -6.968 6.166 1.00 82.69 111 THR A CA 1
ATOM 894 C C . THR A 1 111 ? -1.599 -5.514 6.214 1.00 82.69 111 THR A C 1
ATOM 896 O O . THR A 1 111 ? -0.779 -4.647 6.520 1.00 82.69 111 THR A O 1
ATOM 899 N N . VAL A 1 112 ? -2.849 -5.236 5.845 1.00 85.94 112 VAL A N 1
ATOM 900 C CA . VAL A 1 112 ? -3.400 -3.879 5.797 1.00 85.94 112 VAL A CA 1
ATOM 901 C C . VAL A 1 112 ? -4.366 -3.645 6.951 1.00 85.94 112 VAL A C 1
ATOM 903 O O . VAL A 1 112 ? -4.231 -2.643 7.639 1.00 85.94 112 VAL A O 1
ATOM 906 N N . VAL A 1 113 ? -5.295 -4.576 7.163 1.00 83.62 113 VAL A N 1
ATOM 907 C CA . VAL A 1 113 ? -6.360 -4.495 8.174 1.00 83.62 113 VAL A CA 1
ATOM 908 C C . VAL A 1 113 ? -5.956 -5.174 9.484 1.00 83.62 113 VAL A C 1
ATOM 910 O O . VAL A 1 113 ? -6.411 -4.764 10.539 1.00 83.62 113 VAL A O 1
ATOM 913 N N . GLY A 1 114 ? -5.071 -6.171 9.428 1.00 81.38 114 GLY A N 1
ATOM 914 C CA . GLY A 1 114 ? -4.729 -7.006 10.579 1.00 81.38 114 GLY A CA 1
ATOM 915 C C . GLY A 1 114 ? -5.462 -8.347 10.558 1.00 81.38 114 GLY A C 1
ATOM 916 O O . GLY A 1 114 ? -5.912 -8.804 9.503 1.00 81.38 114 GLY A O 1
ATOM 917 N N . MET A 1 115 ? -5.496 -9.007 11.713 1.00 79.06 115 MET A N 1
ATOM 918 C CA . MET A 1 115 ? -6.273 -10.227 11.935 1.00 79.06 115 MET A CA 1
ATOM 919 C C . MET A 1 115 ? -7.590 -9.854 12.602 1.00 79.06 115 MET A C 1
ATOM 921 O O . MET A 1 115 ? -7.614 -8.929 13.410 1.00 79.06 115 MET A O 1
ATOM 925 N N . ASP A 1 116 ? -8.646 -10.588 12.276 1.00 76.25 116 ASP A N 1
ATOM 926 C CA . ASP A 1 116 ? -9.946 -10.397 12.908 1.00 76.25 116 ASP A CA 1
ATOM 927 C C . ASP A 1 116 ? -9.849 -10.810 14.389 1.00 76.25 116 ASP A C 1
ATOM 929 O O . ASP A 1 116 ? -9.282 -11.860 14.715 1.00 76.25 116 ASP A O 1
ATOM 933 N N . ASN A 1 117 ? -10.352 -9.964 15.289 1.00 76.50 117 ASN A N 1
ATOM 934 C CA . ASN A 1 117 ? -10.402 -10.261 16.716 1.00 76.50 117 ASN A CA 1
ATOM 935 C C . ASN A 1 117 ? -11.698 -11.021 17.010 1.00 76.50 117 ASN A C 1
ATOM 937 O O . ASN A 1 117 ? -12.766 -10.430 17.013 1.00 76.50 117 ASN A O 1
ATOM 941 N N . LEU A 1 118 ? -11.605 -12.329 17.255 1.00 80.25 118 LEU A N 1
ATOM 942 C CA . LEU A 1 118 ? -12.772 -13.190 17.501 1.00 80.25 118 LEU A CA 1
ATOM 943 C C . LEU A 1 118 ? -13.496 -12.893 18.824 1.00 80.25 118 LEU A C 1
ATOM 945 O O . LEU A 1 118 ? -14.578 -13.422 19.054 1.00 80.25 118 LEU A O 1
ATOM 949 N N . ASN A 1 119 ? -12.884 -12.091 19.695 1.00 79.69 119 ASN A N 1
ATOM 950 C CA . ASN A 1 119 ? -13.395 -11.783 21.025 1.00 79.69 119 ASN A CA 1
ATOM 951 C C . ASN A 1 119 ? -13.987 -10.366 21.109 1.00 79.69 119 ASN A C 1
ATOM 953 O O . ASN A 1 119 ? -14.287 -9.914 22.211 1.00 79.69 119 ASN A O 1
ATOM 957 N N . ASP A 1 120 ? -14.072 -9.657 19.983 1.00 72.00 120 ASP A N 1
ATOM 958 C CA . ASP A 1 120 ? -14.653 -8.317 19.894 1.00 72.00 120 ASP A CA 1
ATOM 959 C C . ASP A 1 120 ? -16.129 -8.396 19.484 1.00 72.00 120 ASP A C 1
ATOM 961 O O . ASP A 1 120 ? -16.527 -9.313 18.760 1.00 72.00 120 ASP A O 1
ATOM 965 N N . ASP A 1 121 ? -16.943 -7.439 19.925 1.00 69.75 121 ASP A N 1
ATOM 966 C CA . ASP A 1 121 ? -18.397 -7.450 19.689 1.00 69.75 121 ASP A CA 1
ATOM 967 C C . ASP A 1 121 ? -18.754 -7.263 18.198 1.00 69.75 121 ASP A C 1
ATOM 969 O O . ASP A 1 121 ? -19.868 -7.576 17.772 1.00 69.75 121 ASP A O 1
ATOM 973 N N . ASP A 1 122 ? -17.809 -6.780 17.385 1.00 70.19 122 ASP A N 1
ATOM 974 C CA . ASP A 1 122 ? -17.930 -6.608 15.935 1.00 70.19 122 ASP A CA 1
ATOM 975 C C . ASP A 1 122 ? -17.260 -7.731 15.119 1.00 70.19 122 ASP A C 1
ATOM 977 O O . ASP A 1 122 ? -17.125 -7.614 13.895 1.00 70.19 122 ASP A O 1
ATOM 981 N N . ALA A 1 123 ? -16.861 -8.833 15.767 1.00 66.88 123 ALA A N 1
ATOM 982 C CA . ALA A 1 123 ? -16.270 -9.988 15.106 1.00 66.88 123 ALA A CA 1
ATOM 983 C C . ALA A 1 123 ? -17.235 -10.580 14.066 1.00 66.88 123 ALA A C 1
ATOM 985 O O . ALA A 1 123 ? -18.128 -11.374 14.371 1.00 66.88 123 ALA A O 1
ATOM 986 N N . VAL A 1 124 ? -17.032 -10.233 12.793 1.00 62.16 124 VAL A N 1
ATOM 987 C CA . VAL A 1 124 ? -17.727 -10.888 11.685 1.00 62.16 124 VAL A CA 1
ATOM 988 C C . VAL A 1 124 ? -17.128 -12.284 11.547 1.00 62.16 124 VAL A C 1
ATOM 990 O O . VAL A 1 124 ? -16.065 -12.460 10.945 1.00 62.16 124 VAL A O 1
ATOM 993 N N . LEU A 1 125 ? -17.790 -13.282 12.136 1.00 54.81 125 LEU A N 1
ATOM 994 C CA . LEU A 1 125 ? -17.511 -14.690 11.870 1.00 54.81 125 LEU A CA 1
ATOM 995 C C . LEU A 1 125 ? -17.510 -14.872 10.351 1.00 54.81 125 LEU A C 1
ATOM 997 O O . LEU A 1 125 ? -18.515 -14.655 9.677 1.00 54.81 125 LEU A O 1
ATOM 1001 N N . SER A 1 126 ? -16.345 -15.190 9.787 1.00 49.16 126 SER A N 1
ATOM 1002 C CA . SER A 1 126 ? -16.247 -15.499 8.365 1.00 49.16 126 SER A CA 1
ATOM 1003 C C . SER A 1 126 ? -16.861 -16.875 8.122 1.00 49.16 126 SER A C 1
ATOM 1005 O O . SER A 1 126 ? -16.162 -17.883 8.029 1.00 49.16 126 SER A O 1
ATOM 1007 N N . ASP A 1 127 ? -18.187 -16.913 8.016 1.00 45.91 127 ASP A N 1
ATOM 1008 C CA . ASP A 1 127 ? -18.945 -18.066 7.538 1.00 45.91 127 ASP A CA 1
ATOM 1009 C C . ASP A 1 127 ? -18.677 -18.258 6.038 1.00 45.91 127 ASP A C 1
ATOM 1011 O O . ASP A 1 127 ? -19.472 -17.918 5.166 1.00 45.91 127 ASP A O 1
ATOM 1015 N N . ALA A 1 128 ? -17.488 -18.767 5.721 1.00 43.94 128 ALA A N 1
ATOM 1016 C CA . ALA A 1 128 ? -17.114 -19.240 4.393 1.00 43.94 128 ALA A CA 1
ATOM 1017 C C . ALA A 1 128 ? -16.099 -20.391 4.496 1.00 43.94 128 ALA A C 1
ATOM 1019 O O . ALA A 1 128 ? -15.049 -20.404 3.854 1.00 43.94 128 ALA A O 1
ATOM 1020 N N . LYS A 1 129 ? -16.428 -21.383 5.326 1.00 37.59 129 LYS A N 1
ATOM 1021 C CA . LYS A 1 129 ? -16.039 -22.783 5.118 1.00 37.59 129 LYS A CA 1
ATOM 1022 C C . LYS A 1 129 ? -17.321 -23.597 4.932 1.00 37.59 129 LYS A C 1
ATOM 1024 O O . LYS A 1 129 ? -17.679 -24.397 5.786 1.00 37.59 129 LYS A O 1
ATOM 1029 N N . LEU A 1 130 ? -18.039 -23.355 3.838 1.00 42.34 130 LEU A N 1
ATOM 1030 C CA . LEU A 1 130 ? -19.085 -24.265 3.375 1.00 42.34 130 LEU A CA 1
ATOM 1031 C C . LEU A 1 130 ? -18.630 -24.906 2.061 1.00 42.34 130 LEU A C 1
ATOM 1033 O O . LEU A 1 130 ? -18.438 -24.223 1.060 1.00 42.34 130 LEU A O 1
ATOM 1037 N N . GLN A 1 131 ? -18.424 -26.219 2.181 1.00 34.84 131 GLN A N 1
ATOM 1038 C CA . GLN A 1 131 ? -18.228 -27.276 1.190 1.00 34.84 131 GLN A CA 1
ATOM 1039 C C . GLN A 1 131 ? -17.142 -27.117 0.114 1.00 34.84 131 GLN A C 1
ATOM 1041 O O . GLN A 1 131 ? -17.317 -26.471 -0.917 1.00 34.84 131 GLN A O 1
ATOM 1046 N N . GLU A 1 132 ? -16.068 -27.895 0.286 1.00 48.16 132 GLU A N 1
ATOM 1047 C CA . GLU A 1 132 ? -15.463 -28.592 -0.851 1.00 48.16 132 GLU A CA 1
ATOM 1048 C C . GLU A 1 132 ? -16.577 -29.381 -1.569 1.00 48.16 132 GLU A C 1
ATOM 1050 O O . GLU A 1 132 ? -17.352 -30.062 -0.890 1.00 48.16 132 GLU A O 1
ATOM 1055 N N . PRO A 1 133 ? -16.731 -29.289 -2.901 1.00 44.53 133 PRO A N 1
ATOM 1056 C CA . PRO A 1 133 ? -17.668 -30.157 -3.590 1.00 44.53 133 PRO A CA 1
ATOM 1057 C C . PRO A 1 133 ? -17.120 -31.586 -3.544 1.00 44.53 133 PRO A C 1
ATOM 1059 O O . PRO A 1 133 ? -16.115 -31.894 -4.187 1.00 44.53 133 PRO A O 1
ATOM 1062 N N . GLU A 1 134 ? -17.785 -32.452 -2.778 1.00 47.19 134 GLU A N 1
ATOM 1063 C CA . GLU A 1 134 ? -17.626 -33.898 -2.902 1.00 47.19 134 GLU A CA 1
ATOM 1064 C C . GLU A 1 134 ? -17.842 -34.270 -4.372 1.00 47.19 134 GLU A C 1
ATOM 1066 O O . GLU A 1 134 ? -18.857 -33.939 -4.993 1.00 47.19 134 GLU A O 1
ATOM 1071 N N . THR A 1 135 ? -16.837 -34.909 -4.959 1.00 43.50 135 THR A N 1
ATOM 1072 C CA . THR A 1 135 ? -16.924 -35.459 -6.305 1.00 43.50 135 THR A CA 1
ATOM 1073 C C . THR A 1 135 ? -17.907 -36.622 -6.261 1.00 43.50 135 THR A C 1
ATOM 1075 O O . THR A 1 135 ? -17.605 -37.691 -5.745 1.00 43.50 135 THR A O 1
ATOM 1078 N N . ILE A 1 136 ? -19.119 -36.409 -6.772 1.00 49.28 136 ILE A N 1
ATOM 1079 C CA . ILE A 1 136 ? -20.060 -37.503 -7.006 1.00 49.28 136 ILE A CA 1
ATOM 1080 C C . ILE A 1 136 ? -19.526 -38.285 -8.209 1.00 49.28 136 ILE A C 1
ATOM 1082 O O . ILE A 1 136 ? -19.592 -37.810 -9.344 1.00 49.28 136 ILE A O 1
ATOM 1086 N N . GLU A 1 137 ? -18.971 -39.473 -7.964 1.00 47.56 137 GLU A N 1
ATOM 108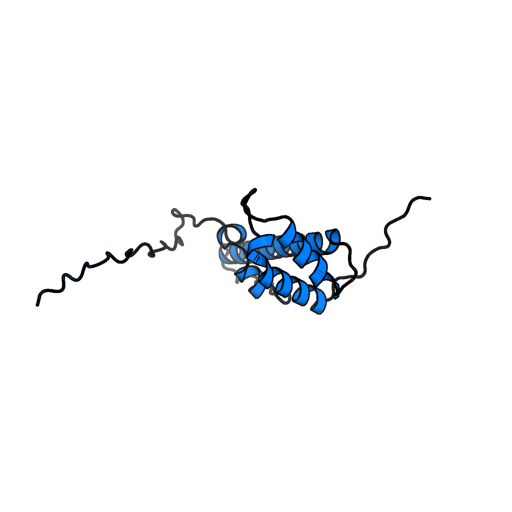7 C CA . GLU A 1 137 ? -18.706 -40.453 -9.015 1.00 47.56 137 GLU A CA 1
ATOM 1088 C C . GLU A 1 137 ? -20.040 -40.859 -9.653 1.00 47.56 137 GLU A C 1
ATOM 1090 O O . GLU A 1 137 ? -20.848 -41.585 -9.072 1.00 47.56 137 GLU A O 1
ATOM 1095 N N . VAL A 1 138 ? -20.296 -40.364 -10.863 1.00 44.19 138 VAL A N 1
ATOM 1096 C CA . VAL A 1 138 ? -21.428 -40.817 -11.670 1.00 44.19 138 VAL A CA 1
ATOM 1097 C C . VAL A 1 138 ? -21.040 -42.158 -12.288 1.00 44.19 138 VAL A C 1
ATOM 1099 O O . VAL A 1 138 ? -20.354 -42.216 -13.308 1.00 44.19 138 VAL A O 1
ATOM 1102 N N . VAL A 1 139 ? -21.465 -43.247 -11.649 1.00 50.56 139 VAL A N 1
ATOM 1103 C CA . VAL A 1 139 ? -21.428 -44.592 -12.232 1.00 50.56 139 VAL A CA 1
ATOM 1104 C C . VAL A 1 139 ? -22.416 -44.615 -13.399 1.00 50.56 139 VAL A C 1
ATOM 1106 O O . VAL A 1 139 ? -23.630 -44.632 -13.199 1.00 50.56 139 VAL A O 1
ATOM 1109 N N . TYR A 1 140 ? -21.908 -44.586 -14.631 1.00 40.59 140 TYR A N 1
ATOM 1110 C CA . TYR A 1 140 ? -22.724 -44.837 -15.817 1.00 40.59 140 TYR A CA 1
ATOM 1111 C C . TYR A 1 140 ? -23.035 -46.333 -15.900 1.00 40.59 140 TYR A C 1
ATOM 1113 O O . TYR A 1 140 ? -22.158 -47.139 -16.204 1.00 40.59 140 TYR A O 1
ATOM 1121 N N . GLY A 1 141 ? -24.287 -46.691 -15.624 1.00 48.84 141 GLY A N 1
ATOM 1122 C CA . GLY A 1 141 ? -24.861 -47.985 -15.970 1.00 48.84 141 GLY A CA 1
ATOM 1123 C C . GLY A 1 141 ? -25.804 -47.839 -17.160 1.00 48.84 141 GLY A C 1
ATOM 1124 O O . GLY A 1 141 ? -26.853 -47.212 -17.023 1.00 48.84 141 GLY A O 1
ATOM 1125 N N . PHE A 1 142 ? -25.423 -48.423 -18.294 1.00 41.78 142 PHE A N 1
ATOM 1126 C CA . PHE A 1 142 ? -26.311 -48.948 -19.332 1.00 41.78 142 PHE A CA 1
ATOM 1127 C C . PHE A 1 142 ? -25.669 -50.203 -19.917 1.00 41.78 142 PHE A C 1
ATOM 1129 O O . PHE A 1 142 ? -24.441 -50.163 -20.161 1.00 41.78 142 PHE A O 1
#

=== Feature glossary ===
Legend for the data blocks above and below:

— What the protein is —

Sequence gives the chain of amino acids in standard one-letter code (A=alanine, C=cysteine, …, Y=tyrosine), read N→C. It is the only feature that is directly encoded by the gene; all structural features are derived from the folded form of this sequence.

The annotation block draws on four external resources. InterPro: which protein families and domains the sequence belongs to. GO: standardized terms for what the protein does, what process it participates in, and where in the cell it acts. CATH: which structural fold it has in the CATH hierarchy. Organism: the species of origin.

— Where its atoms are —

Atomic coordinates in PDBx/mmCIF format — the same representation the Protein Data Bank distributes. Each line of the _atom_site loop places one backbone atom in Cartesian space (units: ångströms, origin: arbitrary).

Six rendered views show the 3D structure from the faces of a cube — i.e. along ±x, ±y, ±z. Rendering representation is drawn randomly per protein from cartoon (secondary-structure ribbons), sticks (backbone bonds), or molecular surface; coloring is either N→C rainbow (blue at the N-terminus through red at the C-terminus) or one color per chain.

— Local backbone conformation —

DSSP 8-state secondary structure assigns each residue one of H (α-helix), G (3₁₀-helix), I (π-helix), E (extended β-strand), B (isolated β-bridge), T (hydrogen-bonded turn), S (bend), or '-' (coil). The assignment is computed from backbone hydrogen-bond geometry via the Kabsch–Sander algorithm.

P-SEA three-state annotation labels each residue as helix, strand, or coil based purely on the geometry of the Cα trace. It serves as a fallback when the full backbone (and thus DSSP) is unavailable.

φ (phi) and ψ (psi) are the two rotatable backbone dihedrals per residue: φ is the C(i-1)–N–Cα–C torsion, ψ is the N–Cα–C–N(i+1) torsion, both in degrees on (−180°, 180°]. α-helical residues cluster near (−60°, −45°); β-strand residues near (−120°, +130°). A Ramachandran plot is simply a scatter of (φ, ψ) for every residue.

— Global shape and packing —

Radius of gyration (Rg) is the root-mean-square distance of Cα atoms from their centroid — a single number for overall size and compactness. A globular domain of N residues has Rg ≈ 2.2·N^0.38 Å; an extended or disordered chain has a much larger Rg. The Cα contact count is the number of residue pairs whose Cα atoms are within 8 Å and are more than four positions apart in sequence — a standard proxy for tertiary packing density. The bounding box is the smallest axis-aligned box enclosing all Cα atoms.

Accessible surface area quantifies burial. A residue with SASA near zero is packed into the hydrophobic core; one with SASA >100 Å² sits on the surface. Computed here via the Shrake–Rupley numerical algorithm with a 1.4 Å probe.

The contact map is a binary N×N matrix image: pixel (i, j) is dark where Cα_i and Cα_j are within 8 Å and |i−j|>4. Because the |i−j|>4 filter removes local helical contacts, off-diagonal stripes parallel to the main diagonal indicate parallel β-sheets; stripes perpendicular to it indicate antiparallel β-sheets. The Ramachandran plot scatters every residue's (φ, ψ) pair against the sterically allowed regions. The PAE heatmap renders the predicted-aligned-error matrix.

— Structural neighborhood —

A 3Di character summarizes, for each residue, the relative orientation of the Cα frame of its nearest spatial neighbor. Because it encodes fold topology rather than chemistry, 3Di alignments detect remote structural similarity that sequence alignment misses.

Structural nearest neighbors (via Foldseek easy-search vs the PDB). Reported per hit: target PDB id, E-value, and alignment TM-score. A TM-score above ~0.5 is the conventional threshold for 'same fold'.

— Confidence and disorder —

For AlphaFold models, the B-factor field carries pLDDT — the model's own estimate of local accuracy on a 0–100 scale. Regions with pLDDT<50 should be treated as essentially unmodeled; they often correspond to intrinsically disordered segments.

B-factor (Debye–Waller factor) reflects atomic displacement in the crystal lattice. It is an experimental observable (units Å²), not a prediction; low values mean the atom is pinned down, high values mean it moves or is heterogeneous across the crystal.

Pre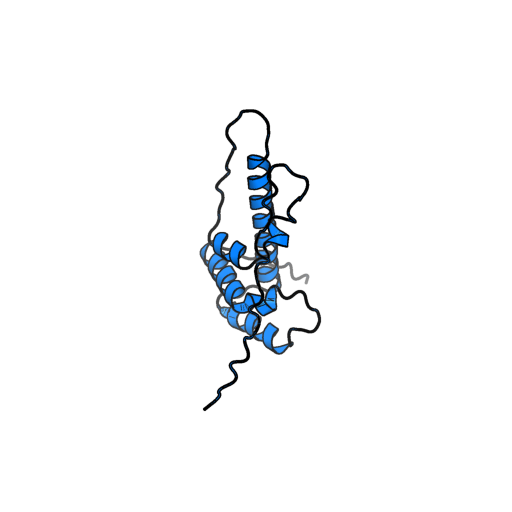dicted Aligned Error (PAE) is an AlphaFold confidence matrix: entry (i, j) is the expected error in the position of residue j, in ångströms, when the prediction is superimposed on the true structure at residue i. Low PAE within a block of residues means that block is internally rigid and well-predicted; high PAE between two blocks means their relative placement is uncertain even if each block individually is confident.